Protein AF-A0A015KU41-F1 (afdb_monomer_lite)

Foldseek 3Di:
DDPVVVPDDDDDDDDPVVVVVVVVVVVVVVVVVVVVVVVVVVVCVVVVCVVVVVPVPDQFDDFWKKKKKWLFDKDKWKWWWFADPNDIDPIDTQCVQWDWDADPVVNIIMIIRHPDPPDGQGDRTTPDMDIDIDGPDDDDPVGDTDMDMDTGDPPDD

Secondary structure (DSSP, 8-state):
--GGGTS-SS-S---HHHHHHHHHHHHHHHHHHHHHHHHHHHHHHHHHHHHHHTTTT-SEEPPPEEEEEESS-EEEEEEEEEEETTEEPPPEE-GGGEEEEEETTTTEEEEEE---TT--EETTTEEEEEEEEEE-S---TTS---EEEEEE-----

Radius of gyration: 30.3 Å; chains: 1; bounding box: 48×33×86 Å

Sequence (157 aa):
MRLTNLLGGNRRSEPKYLLGLKIFTMIVLISGLTGYLAVLIVDVNQDAPIIITSYVNVDGVRAPNLHFGGVYNSSISCQEVHMVNDMLAPPVDCLEDTKLYYDEKINHYITSYQPIKNVFFSKKSLYYVTLKLVINEEFTLEKPWDMTLMAYDPGIL

pLDDT: mean 75.37, std 14.8, range [36.22, 95.31]

Organism: Rhizophagus irregularis (strain DAOM 197198w) (NCBI:txid1432141)

Structure (mmCIF, N/CA/C/O backbone):
data_AF-A0A015KU41-F1
#
_entry.id   AF-A0A015KU41-F1
#
loop_
_atom_site.group_PDB
_atom_site.id
_atom_site.type_symbol
_atom_site.label_atom_id
_atom_site.label_alt_id
_atom_site.label_comp_id
_atom_site.label_asym_id
_atom_site.label_entity_id
_atom_site.label_seq_id
_atom_site.pdbx_PDB_ins_code
_atom_site.Cartn_x
_atom_site.Cartn_y
_atom_site.Cartn_z
_atom_site.occupancy
_atom_site.B_iso_or_equiv
_atom_site.auth_seq_id
_atom_site.auth_comp_id
_atom_site.auth_asym_id
_atom_site.auth_atom_id
_atom_site.pdbx_PDB_model_num
ATOM 1 N N . MET A 1 1 ? 19.104 -10.302 40.599 1.00 41.56 1 MET A N 1
ATOM 2 C CA . MET A 1 1 ? 19.347 -9.672 41.920 1.00 41.56 1 MET A CA 1
ATOM 3 C C . MET A 1 1 ? 18.472 -10.394 42.945 1.00 41.56 1 MET A C 1
ATOM 5 O O . MET A 1 1 ? 17.280 -10.502 42.703 1.00 41.56 1 MET A O 1
ATOM 9 N N . ARG A 1 2 ? 19.033 -11.005 44.001 1.00 44.72 2 ARG A N 1
ATOM 10 C CA . ARG A 1 2 ? 18.268 -11.842 44.953 1.00 44.72 2 ARG A CA 1
ATOM 11 C C . ARG A 1 2 ? 17.524 -10.978 45.981 1.00 44.72 2 ARG A C 1
ATOM 13 O O . ARG A 1 2 ? 18.162 -10.161 46.640 1.00 44.72 2 ARG A O 1
ATOM 20 N N . LEU A 1 3 ? 16.217 -11.212 46.166 1.00 52.28 3 LEU A N 1
ATOM 21 C CA . LEU A 1 3 ? 15.370 -10.529 47.166 1.00 52.28 3 LEU A CA 1
ATOM 22 C C . LEU A 1 3 ? 15.932 -10.624 48.597 1.00 52.28 3 LEU A C 1
ATOM 24 O O . LEU A 1 3 ? 15.758 -9.717 49.405 1.00 52.28 3 LEU A O 1
ATOM 28 N N . THR A 1 4 ? 16.666 -11.697 48.893 1.00 54.16 4 THR A N 1
ATOM 29 C CA . THR A 1 4 ? 17.309 -11.940 50.192 1.00 54.16 4 THR A CA 1
ATOM 30 C C . THR A 1 4 ? 18.339 -10.872 50.566 1.00 54.16 4 THR A C 1
ATOM 32 O O . THR A 1 4 ? 18.574 -10.639 51.745 1.00 54.16 4 THR A O 1
ATOM 35 N N . ASN A 1 5 ? 18.923 -10.178 49.584 1.00 55.16 5 ASN A N 1
ATOM 36 C CA . ASN A 1 5 ? 19.916 -9.132 49.837 1.00 55.16 5 ASN A CA 1
ATOM 37 C C . ASN A 1 5 ? 19.284 -7.777 50.201 1.00 55.16 5 ASN A C 1
ATOM 39 O O . ASN A 1 5 ? 19.984 -6.919 50.730 1.00 55.16 5 ASN A O 1
ATOM 43 N N . LEU A 1 6 ? 17.980 -7.585 49.961 1.00 55.03 6 LEU A N 1
ATOM 44 C CA . LEU A 1 6 ? 17.241 -6.389 50.392 1.00 55.03 6 LEU A CA 1
ATOM 45 C C . LEU A 1 6 ? 16.804 -6.463 51.866 1.00 55.03 6 LEU A C 1
ATOM 47 O O . LEU A 1 6 ? 16.561 -5.427 52.477 1.00 55.03 6 LEU A O 1
ATOM 51 N N . LEU A 1 7 ? 16.732 -7.668 52.444 1.00 58.75 7 LEU A N 1
ATOM 52 C CA . LEU A 1 7 ? 16.138 -7.919 53.765 1.00 58.75 7 LEU A CA 1
ATOM 53 C C . LEU A 1 7 ? 17.128 -8.280 54.881 1.00 58.75 7 LEU A C 1
ATOM 55 O O . LEU A 1 7 ? 16.704 -8.471 56.016 1.00 58.75 7 LEU A O 1
ATOM 59 N N . GLY A 1 8 ? 18.435 -8.304 54.620 1.00 54.31 8 GLY A N 1
ATOM 60 C CA . GLY A 1 8 ? 19.408 -8.380 55.711 1.00 54.31 8 GLY A CA 1
ATOM 61 C C . GLY A 1 8 ? 20.677 -9.135 55.370 1.00 54.31 8 GLY A C 1
ATOM 62 O O . GLY A 1 8 ? 20.817 -10.312 55.682 1.00 54.31 8 GLY A O 1
ATOM 63 N N . GLY A 1 9 ? 21.651 -8.417 54.817 1.00 50.72 9 GLY A N 1
ATOM 64 C CA . GLY A 1 9 ? 23.056 -8.784 54.948 1.00 50.72 9 GLY A CA 1
ATOM 65 C C . GLY A 1 9 ? 23.647 -8.110 56.187 1.00 50.72 9 GLY A C 1
ATOM 66 O O . GLY A 1 9 ? 23.991 -6.934 56.135 1.00 50.72 9 GLY A O 1
ATOM 67 N N . ASN A 1 10 ? 23.738 -8.849 57.294 1.00 55.22 10 ASN A N 1
ATOM 68 C CA . ASN A 1 10 ? 24.676 -8.633 58.405 1.00 55.22 10 ASN A CA 1
ATOM 69 C C . ASN A 1 10 ? 24.880 -7.176 58.903 1.00 55.22 10 ASN A C 1
ATOM 71 O O . ASN A 1 10 ? 26.001 -6.666 58.931 1.00 55.22 10 ASN A O 1
ATOM 75 N N . ARG A 1 11 ? 23.820 -6.496 59.367 1.00 54.56 11 ARG A N 1
ATOM 76 C CA . ARG A 1 11 ? 23.957 -5.250 60.148 1.00 54.56 11 ARG A CA 1
ATOM 77 C C . ARG A 1 11 ? 23.317 -5.392 61.527 1.00 54.56 11 ARG A C 1
ATOM 79 O O . ARG A 1 11 ? 22.176 -5.826 61.642 1.00 54.56 11 ARG A O 1
ATOM 86 N N . ARG A 1 12 ? 24.099 -5.040 62.558 1.00 57.69 12 ARG A N 1
ATOM 87 C CA . ARG A 1 12 ? 23.713 -4.892 63.975 1.00 57.69 12 ARG A CA 1
ATOM 88 C C . ARG A 1 12 ? 22.269 -4.394 64.095 1.00 57.69 12 ARG A C 1
ATOM 90 O O . ARG A 1 12 ? 21.963 -3.352 63.528 1.00 57.69 12 ARG A O 1
ATOM 97 N N . SER A 1 13 ? 21.450 -5.160 64.822 1.00 60.97 13 SER A N 1
ATOM 98 C CA . SER A 1 13 ? 20.048 -4.913 65.199 1.00 60.97 13 SER A CA 1
ATOM 99 C C . SER A 1 13 ? 19.527 -3.518 64.831 1.00 60.97 13 SER A C 1
ATOM 101 O O . SER A 1 13 ? 19.621 -2.579 65.625 1.00 60.97 13 SER A O 1
ATOM 103 N N . GLU A 1 14 ? 18.984 -3.384 63.621 1.00 59.81 14 GLU A N 1
ATOM 104 C CA . GLU A 1 14 ? 18.250 -2.183 63.231 1.00 59.81 14 GLU A CA 1
ATOM 105 C C . GLU A 1 14 ? 17.038 -2.045 64.170 1.00 59.81 14 GLU A C 1
ATOM 107 O O . GLU A 1 14 ? 16.332 -3.032 64.415 1.00 59.81 14 GLU A O 1
ATOM 112 N N . PRO A 1 15 ? 16.793 -0.866 64.761 1.00 71.88 15 PRO A N 1
ATOM 113 C CA . PRO A 1 15 ? 15.699 -0.720 65.702 1.00 71.88 15 PRO A CA 1
ATOM 114 C C . PRO A 1 15 ? 14.353 -0.890 64.984 1.00 71.88 15 PRO A C 1
ATOM 116 O O . PRO A 1 15 ? 14.166 -0.435 63.856 1.00 71.88 15 PRO A O 1
ATOM 119 N N . LYS A 1 16 ? 13.400 -1.561 65.646 1.00 73.94 16 LYS A N 1
ATOM 120 C CA . LYS A 1 16 ? 12.133 -2.039 65.051 1.00 73.94 16 LYS A CA 1
ATOM 121 C C . LYS A 1 16 ? 11.330 -0.948 64.324 1.00 73.94 16 LYS A C 1
ATOM 123 O O . LYS A 1 16 ? 10.668 -1.241 63.333 1.00 73.94 16 LYS A O 1
ATOM 128 N N . TYR A 1 17 ? 11.422 0.305 64.778 1.00 76.88 17 TYR A N 1
ATOM 129 C CA . TYR A 1 17 ? 10.759 1.450 64.140 1.00 76.88 17 TYR A CA 1
ATOM 130 C C . TYR A 1 17 ? 11.301 1.749 62.731 1.00 76.88 17 TYR A C 1
ATOM 132 O O . TYR A 1 17 ? 10.554 2.158 61.847 1.00 76.88 17 TYR A O 1
ATOM 140 N N . LEU A 1 18 ? 12.593 1.508 62.501 1.00 78.44 18 LEU A N 1
ATOM 141 C CA . LEU A 1 18 ? 13.291 1.793 61.246 1.00 78.44 18 LEU A CA 1
ATOM 142 C C . LEU A 1 18 ? 12.935 0.751 60.177 1.00 78.44 18 LEU A C 1
ATOM 144 O O . LEU A 1 18 ? 12.747 1.087 59.009 1.00 78.44 18 LEU A O 1
ATOM 148 N N . LEU A 1 19 ? 12.748 -0.504 60.598 1.00 77.69 19 LEU A N 1
ATOM 149 C CA . LEU A 1 19 ? 12.215 -1.572 59.753 1.00 77.69 19 LEU A CA 1
ATOM 150 C C . LEU A 1 19 ? 10.753 -1.303 59.359 1.00 77.69 19 LEU A C 1
ATOM 152 O O . LEU A 1 19 ? 10.401 -1.449 58.190 1.00 77.69 19 LEU A O 1
ATOM 156 N N . GLY A 1 20 ? 9.926 -0.838 60.303 1.00 81.19 20 GLY A N 1
ATOM 157 C CA . GLY A 1 20 ? 8.549 -0.419 60.020 1.00 81.19 20 GLY A CA 1
ATOM 158 C C . GLY A 1 20 ? 8.473 0.715 58.993 1.00 81.19 20 GLY A C 1
ATOM 159 O O . GLY A 1 20 ? 7.690 0.633 58.048 1.00 81.19 20 GLY A O 1
ATOM 160 N N . LEU A 1 21 ? 9.343 1.724 59.117 1.00 86.12 21 LEU A N 1
ATOM 161 C CA . LEU A 1 21 ? 9.417 2.838 58.168 1.00 86.12 21 LEU A CA 1
ATOM 162 C C . LEU A 1 21 ? 9.793 2.372 56.752 1.00 86.12 21 LEU A C 1
ATOM 164 O O . LEU A 1 21 ? 9.168 2.811 55.793 1.00 86.12 21 LEU A O 1
ATOM 168 N N . LYS A 1 22 ? 10.758 1.452 56.609 1.00 84.88 22 LYS A N 1
ATOM 169 C CA . LYS A 1 22 ? 11.153 0.891 55.301 1.00 84.88 22 LYS A CA 1
ATOM 170 C C . LYS A 1 22 ? 10.023 0.129 54.614 1.00 84.88 22 LYS A C 1
ATOM 172 O O . LYS A 1 22 ? 9.868 0.222 53.400 1.00 84.88 22 LYS A O 1
ATOM 177 N N . ILE A 1 23 ? 9.248 -0.641 55.378 1.00 87.19 23 ILE A N 1
ATOM 178 C CA . ILE A 1 23 ? 8.102 -1.379 54.836 1.00 87.19 23 ILE A CA 1
ATOM 179 C C . ILE A 1 23 ? 7.019 -0.394 54.394 1.00 87.19 23 ILE A C 1
ATOM 181 O O . ILE A 1 23 ? 6.497 -0.516 53.289 1.00 87.19 23 ILE A O 1
ATOM 185 N N . PHE A 1 24 ? 6.732 0.619 55.214 1.00 90.50 24 PHE A N 1
ATOM 186 C CA . PHE A 1 24 ? 5.762 1.657 54.877 1.00 90.50 24 PHE A CA 1
ATOM 187 C C . PHE A 1 24 ? 6.146 2.408 53.595 1.00 90.50 24 PHE A C 1
ATOM 189 O O . PHE A 1 24 ? 5.322 2.542 52.693 1.00 90.50 24 PHE A O 1
ATOM 196 N N . THR A 1 25 ? 7.407 2.829 53.459 1.00 89.25 25 THR A N 1
ATOM 197 C CA . THR A 1 25 ? 7.871 3.509 52.242 1.00 89.25 25 THR A CA 1
ATOM 198 C C . THR A 1 25 ? 7.852 2.591 51.022 1.00 89.25 25 THR A C 1
ATOM 200 O O . THR A 1 25 ? 7.479 3.046 49.943 1.00 89.25 25 THR A O 1
ATOM 203 N N . MET A 1 26 ? 8.181 1.301 51.166 1.00 91.69 26 MET A N 1
ATOM 204 C CA . MET A 1 26 ? 8.043 0.332 50.072 1.00 91.69 26 MET A CA 1
ATOM 205 C C . MET A 1 26 ? 6.594 0.200 49.598 1.00 91.69 26 MET A C 1
ATOM 207 O O . MET A 1 26 ? 6.356 0.195 48.393 1.00 91.69 26 MET A O 1
ATOM 211 N N . ILE A 1 27 ? 5.630 0.128 50.519 1.00 93.25 27 ILE A N 1
ATOM 212 C CA . ILE A 1 27 ? 4.204 0.022 50.180 1.00 93.25 27 ILE A CA 1
ATOM 213 C C . ILE A 1 27 ? 3.741 1.263 49.412 1.00 93.25 27 ILE A C 1
ATOM 215 O O . ILE A 1 27 ? 3.091 1.121 48.380 1.00 93.25 27 ILE A O 1
ATOM 219 N N . VAL A 1 28 ? 4.116 2.462 49.872 1.00 94.88 28 VAL A N 1
ATOM 220 C CA . VAL A 1 28 ? 3.775 3.731 49.202 1.00 94.88 28 VAL A CA 1
ATOM 221 C C . VAL A 1 28 ? 4.385 3.812 47.799 1.00 94.88 28 VAL A C 1
ATOM 223 O O . VAL A 1 28 ? 3.728 4.257 46.861 1.00 94.88 28 VAL A O 1
ATOM 226 N N . LEU A 1 29 ? 5.628 3.357 47.621 1.00 93.81 29 LEU A N 1
ATOM 227 C CA . LEU A 1 29 ? 6.270 3.340 46.305 1.00 93.81 29 LEU A CA 1
ATOM 228 C C . LEU A 1 29 ? 5.603 2.342 45.352 1.00 93.81 29 LEU A C 1
ATOM 230 O O . LEU A 1 29 ? 5.366 2.673 44.193 1.00 93.81 29 LEU A O 1
ATOM 234 N N . ILE A 1 30 ? 5.276 1.138 45.830 1.00 94.75 30 ILE A N 1
ATOM 235 C CA . ILE A 1 30 ? 4.614 0.110 45.016 1.00 94.75 30 ILE A CA 1
ATOM 236 C C . ILE A 1 30 ? 3.200 0.554 44.634 1.00 94.75 30 ILE A C 1
ATOM 238 O O . ILE A 1 30 ? 2.806 0.384 43.479 1.00 94.75 30 ILE A O 1
ATOM 242 N N . SER A 1 31 ? 2.441 1.152 45.557 1.00 94.81 31 SER A N 1
ATOM 243 C CA . SER A 1 31 ? 1.103 1.665 45.249 1.00 94.81 31 SER A CA 1
ATOM 244 C C . SER A 1 31 ? 1.158 2.812 44.240 1.00 94.81 31 SER A C 1
ATOM 246 O O . SER A 1 31 ? 0.378 2.810 43.289 1.00 94.81 31 SER A O 1
ATOM 248 N N . GLY A 1 32 ? 2.126 3.725 44.373 1.00 95.31 32 GLY A N 1
ATOM 249 C CA . GLY A 1 32 ? 2.370 4.794 43.405 1.00 95.31 32 GLY A CA 1
ATOM 250 C C . GLY A 1 32 ? 2.711 4.262 42.011 1.00 95.31 32 GLY A C 1
ATOM 251 O O . GLY A 1 32 ? 2.102 4.685 41.029 1.00 95.31 32 GLY A O 1
ATOM 252 N N . LEU A 1 33 ? 3.621 3.286 41.914 1.00 94.38 33 LEU A N 1
ATOM 253 C CA . LEU A 1 33 ? 3.981 2.667 40.632 1.00 94.38 33 LEU A CA 1
ATOM 254 C C . LEU A 1 33 ? 2.796 1.938 39.989 1.00 94.38 33 LEU A C 1
ATOM 256 O O . LEU A 1 33 ? 2.590 2.036 38.783 1.00 94.38 33 LEU A O 1
ATOM 260 N N . THR A 1 34 ? 2.017 1.213 40.793 1.00 95.12 34 THR A N 1
ATOM 261 C CA . THR A 1 34 ? 0.855 0.457 40.306 1.00 95.12 34 THR A CA 1
ATOM 262 C C . THR A 1 34 ? -0.241 1.403 39.817 1.00 95.12 34 THR A C 1
ATOM 264 O O . THR A 1 34 ? -0.827 1.168 38.764 1.00 95.12 34 THR A O 1
ATOM 267 N N . GLY A 1 35 ? -0.478 2.505 40.537 1.00 95.25 35 GLY A N 1
ATOM 268 C CA . GLY A 1 35 ? -1.401 3.556 40.113 1.00 95.25 35 GLY A CA 1
ATOM 269 C C . GLY A 1 35 ? -0.960 4.229 38.814 1.00 95.25 35 GLY A C 1
ATOM 270 O O . GLY A 1 35 ? -1.771 4.392 37.908 1.00 95.25 35 GLY A O 1
ATOM 271 N N . TYR A 1 36 ? 0.331 4.546 38.679 1.00 93.25 36 TYR A N 1
ATOM 272 C CA . TYR A 1 36 ? 0.886 5.101 37.442 1.00 93.25 36 TYR A CA 1
ATOM 273 C C . TYR A 1 36 ? 0.732 4.141 36.253 1.00 93.25 36 TYR A C 1
ATOM 275 O O . TYR A 1 36 ? 0.290 4.548 35.181 1.00 93.25 36 TYR A O 1
ATOM 283 N N . LEU A 1 37 ? 1.021 2.850 36.453 1.00 93.75 37 LEU A N 1
ATOM 284 C CA . LEU A 1 37 ? 0.840 1.832 35.419 1.00 93.75 37 LEU A CA 1
ATOM 285 C C . LEU A 1 37 ? -0.631 1.698 34.999 1.00 93.75 37 LEU A C 1
ATOM 287 O O . LEU A 1 37 ? -0.910 1.559 33.813 1.00 93.75 37 LEU A O 1
ATOM 291 N N . ALA A 1 38 ? -1.574 1.772 35.943 1.00 93.06 38 ALA A N 1
ATOM 292 C CA . ALA A 1 38 ? -3.001 1.732 35.635 1.00 93.06 38 ALA A CA 1
ATOM 293 C C . ALA A 1 38 ? -3.436 2.920 34.762 1.00 93.06 38 ALA A C 1
ATOM 295 O O . ALA A 1 38 ? -4.180 2.721 33.806 1.00 93.06 38 ALA A O 1
ATOM 296 N N . VAL A 1 39 ? -2.934 4.128 35.047 1.00 90.56 39 VAL A N 1
ATOM 297 C CA . VAL A 1 39 ? -3.190 5.313 34.212 1.00 90.56 39 VAL A CA 1
ATOM 298 C C . VAL A 1 39 ? -2.638 5.113 32.803 1.00 90.56 39 VAL A C 1
ATOM 300 O O . VAL A 1 39 ? -3.379 5.315 31.850 1.00 90.56 39 VAL A O 1
ATOM 303 N N . LEU A 1 40 ? -1.398 4.633 32.655 1.00 87.31 40 LEU A N 1
ATOM 304 C CA . LEU A 1 40 ? -0.819 4.339 31.337 1.00 87.31 40 LEU A CA 1
ATOM 305 C C . LEU A 1 40 ? -1.614 3.286 30.555 1.00 87.31 40 LEU A C 1
ATOM 307 O O . LEU A 1 40 ? -1.778 3.413 29.348 1.00 87.31 40 LEU A O 1
ATOM 311 N N . ILE A 1 41 ? -2.110 2.241 31.223 1.00 85.75 41 ILE A N 1
ATOM 312 C CA . ILE A 1 41 ? -2.941 1.217 30.574 1.00 85.75 41 ILE A CA 1
ATOM 313 C C . ILE A 1 41 ? -4.253 1.828 30.073 1.00 85.75 41 ILE A C 1
ATOM 315 O O . ILE A 1 41 ? -4.691 1.496 28.975 1.00 85.75 41 ILE A O 1
ATOM 319 N N . VAL A 1 42 ? -4.888 2.698 30.863 1.00 86.31 42 VAL A N 1
ATOM 320 C CA . VAL A 1 42 ? -6.116 3.393 30.450 1.00 86.31 42 VAL A CA 1
ATOM 321 C C . VAL A 1 42 ? -5.836 4.321 29.276 1.00 86.31 42 VAL A C 1
ATOM 323 O O . VAL A 1 42 ? -6.586 4.274 28.311 1.00 86.31 42 VAL A O 1
ATOM 326 N N . ASP A 1 43 ? -4.748 5.085 29.329 1.00 81.88 43 ASP A N 1
ATOM 327 C CA . ASP A 1 43 ? -4.327 6.009 28.273 1.00 81.88 43 ASP A CA 1
ATOM 328 C C . ASP A 1 43 ? -4.082 5.262 26.956 1.00 81.88 43 ASP A C 1
ATOM 330 O O . ASP A 1 43 ? -4.735 5.532 25.958 1.00 81.88 43 ASP A O 1
ATOM 334 N N . VAL A 1 44 ? -3.281 4.189 26.971 1.00 79.12 44 VAL A N 1
ATOM 335 C CA . VAL A 1 44 ? -3.058 3.338 25.787 1.00 79.12 44 VAL A CA 1
ATOM 336 C C . VAL A 1 44 ? -4.358 2.709 25.285 1.00 79.12 44 VAL A C 1
ATOM 338 O O . VAL A 1 44 ? -4.587 2.659 24.080 1.00 79.12 44 VAL A O 1
ATOM 341 N N . ASN A 1 45 ? -5.230 2.234 26.177 1.00 75.12 45 ASN A N 1
ATOM 342 C CA . ASN A 1 45 ? -6.508 1.637 25.785 1.00 75.12 45 ASN A CA 1
ATOM 343 C C . ASN A 1 45 ? -7.552 2.662 25.325 1.00 75.12 45 ASN A C 1
ATOM 345 O O . ASN A 1 45 ? -8.540 2.245 24.727 1.00 75.12 45 ASN A O 1
ATOM 349 N N . GLN A 1 46 ? -7.381 3.954 25.613 1.00 67.25 46 GLN A N 1
ATOM 350 C CA . GLN A 1 46 ? -8.242 5.045 25.146 1.00 67.25 46 GLN A CA 1
ATOM 351 C C . GLN A 1 46 ? -7.673 5.741 23.903 1.00 67.25 46 GLN A C 1
ATOM 353 O O . GLN A 1 46 ? -8.447 6.117 23.029 1.00 67.25 46 GLN A O 1
ATOM 358 N N . ASP A 1 47 ? -6.355 5.796 23.738 1.00 58.53 47 ASP A N 1
ATOM 359 C CA . ASP A 1 47 ? -5.695 6.330 22.545 1.00 58.53 47 ASP A CA 1
ATOM 360 C C . ASP A 1 47 ? -5.610 5.310 21.400 1.00 58.53 47 ASP A C 1
ATOM 362 O O . ASP A 1 47 ? -5.773 5.670 20.231 1.00 58.53 47 ASP A O 1
ATOM 366 N N . ALA A 1 48 ? -5.443 4.015 21.694 1.00 55.03 48 ALA A N 1
ATOM 367 C CA . ALA A 1 48 ? -5.529 2.959 20.682 1.00 55.03 48 ALA A CA 1
ATOM 368 C C . ALA A 1 48 ? -6.866 2.977 19.912 1.00 55.03 48 ALA A C 1
ATOM 370 O O . ALA A 1 48 ? -6.840 2.885 18.680 1.00 55.03 48 ALA A O 1
ATOM 371 N N . PRO A 1 49 ? -8.041 3.145 20.556 1.00 49.53 49 PRO A N 1
ATOM 372 C CA . PRO A 1 49 ? -9.278 3.301 19.824 1.00 49.53 49 PRO A CA 1
ATOM 373 C C . PRO A 1 49 ? -9.385 4.656 19.135 1.00 49.53 49 PRO A C 1
ATOM 375 O O . PRO A 1 49 ? -10.116 4.703 18.166 1.00 49.53 49 PRO A O 1
ATOM 378 N N . ILE A 1 50 ? -8.674 5.731 19.488 1.00 46.69 50 ILE A N 1
ATOM 379 C CA . ILE A 1 50 ? -8.760 6.984 18.704 1.00 46.69 50 ILE A CA 1
ATOM 380 C C . ILE A 1 50 ? -8.163 6.794 17.300 1.00 46.69 50 ILE A C 1
ATOM 382 O O . ILE A 1 50 ? -8.747 7.246 16.315 1.00 46.69 50 ILE A O 1
ATOM 386 N N . ILE A 1 51 ? -7.066 6.041 17.176 1.00 43.78 51 ILE A N 1
ATOM 387 C CA . ILE A 1 51 ? -6.455 5.740 15.868 1.00 43.78 51 ILE A CA 1
ATOM 388 C C . ILE A 1 51 ? -7.279 4.699 15.094 1.00 43.78 51 ILE A C 1
ATOM 390 O O . ILE A 1 51 ? -7.403 4.792 13.875 1.00 43.78 51 ILE A O 1
ATOM 394 N N . ILE A 1 52 ? -7.872 3.721 15.785 1.00 42.47 52 ILE A N 1
ATOM 395 C CA . ILE A 1 52 ? -8.680 2.675 15.142 1.00 42.47 52 ILE A CA 1
ATOM 396 C C . ILE A 1 52 ? -10.088 3.196 14.787 1.00 42.47 52 ILE A C 1
ATOM 398 O O . ILE A 1 52 ? -10.623 2.837 13.743 1.00 42.47 52 ILE A O 1
ATOM 402 N N . THR A 1 53 ? -10.694 4.074 15.595 1.00 39.62 53 THR A N 1
ATOM 403 C CA . THR A 1 53 ? -12.090 4.533 15.421 1.00 39.62 53 THR A CA 1
ATOM 404 C C . THR A 1 53 ? -12.298 5.518 14.282 1.00 39.62 53 THR A C 1
ATOM 406 O O . THR A 1 53 ? -13.419 5.580 13.778 1.00 39.62 53 THR A O 1
ATOM 409 N N . SER A 1 54 ? -11.261 6.212 13.804 1.00 48.97 54 SER A N 1
ATOM 410 C CA . SER A 1 54 ? -11.381 7.066 12.611 1.00 48.97 54 SER A CA 1
ATOM 411 C C . SER A 1 54 ? -11.794 6.281 11.357 1.00 48.97 54 SER A C 1
ATOM 413 O O . SER A 1 54 ? -12.393 6.855 10.453 1.00 48.97 54 SER A O 1
ATOM 415 N N . TYR A 1 55 ? -11.579 4.960 11.338 1.00 47.91 55 TYR A N 1
ATOM 416 C CA . TYR A 1 55 ? -11.999 4.071 10.248 1.00 47.91 55 TYR A CA 1
ATOM 417 C C . TYR A 1 55 ? -13.165 3.136 10.608 1.00 47.91 55 TYR A C 1
ATOM 419 O O . TYR A 1 55 ? -13.681 2.439 9.737 1.00 47.91 55 TYR A O 1
ATOM 427 N N . VAL A 1 56 ? -13.601 3.082 11.873 1.00 50.41 56 VAL A N 1
ATOM 428 C CA . VAL A 1 56 ? -14.624 2.108 12.316 1.00 50.41 56 VAL A CA 1
ATOM 429 C C . VAL A 1 56 ? -16.033 2.490 11.855 1.00 50.41 56 VAL A C 1
ATOM 431 O O . VAL A 1 56 ? -16.884 1.607 11.752 1.00 50.41 56 VAL A O 1
ATOM 434 N N . ASN A 1 57 ? -16.280 3.765 11.540 1.00 48.56 57 ASN A N 1
ATOM 435 C CA . ASN A 1 57 ? -17.618 4.265 11.216 1.00 48.56 57 ASN A CA 1
ATOM 436 C C . ASN A 1 57 ? -17.693 5.000 9.869 1.00 48.56 57 ASN A C 1
ATOM 438 O O . ASN A 1 57 ? -18.365 6.022 9.753 1.00 48.56 57 ASN A O 1
ATOM 442 N N . VAL A 1 58 ? -16.981 4.499 8.860 1.00 52.81 58 VAL A N 1
ATOM 443 C CA . VAL A 1 58 ? -17.211 4.905 7.471 1.00 52.81 58 VAL A CA 1
ATOM 444 C C . VAL A 1 58 ? -17.941 3.783 6.748 1.00 52.81 58 VAL A C 1
ATOM 446 O O . VAL A 1 58 ? -17.504 2.631 6.763 1.00 52.81 58 VAL A O 1
ATOM 449 N N . ASP A 1 59 ? -19.066 4.125 6.116 1.00 50.31 59 ASP A N 1
ATOM 450 C CA . ASP A 1 59 ? -19.875 3.182 5.336 1.00 50.31 59 ASP A CA 1
ATOM 451 C C . ASP A 1 59 ? -19.084 2.557 4.186 1.00 50.31 59 ASP A C 1
ATOM 453 O O . ASP A 1 59 ? -19.488 1.507 3.698 1.00 50.31 59 ASP A O 1
ATOM 457 N N . GLY A 1 60 ? -17.944 3.156 3.809 1.00 56.41 60 GLY A N 1
ATOM 458 C CA . GLY A 1 60 ? -16.900 2.557 2.992 1.00 56.41 60 GLY A CA 1
ATOM 459 C C . GLY A 1 60 ? -15.603 3.373 2.954 1.00 56.41 60 GLY A C 1
ATOM 460 O O . GLY A 1 60 ? -15.609 4.576 3.205 1.00 56.41 60 GLY A O 1
ATOM 461 N N . VAL A 1 61 ? -14.485 2.717 2.634 1.00 58.69 61 VAL A N 1
ATOM 462 C CA . VAL A 1 61 ? -13.157 3.345 2.462 1.00 58.69 61 VAL A CA 1
ATOM 463 C C . VAL A 1 61 ? -12.857 3.435 0.966 1.00 58.69 61 VAL A C 1
ATOM 465 O O . VAL A 1 61 ? -13.280 2.5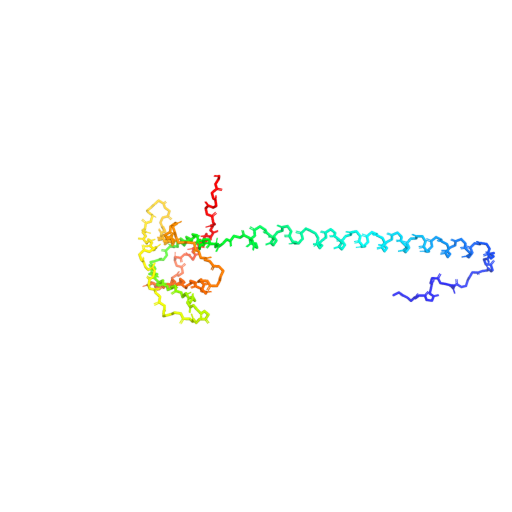66 0.208 1.00 58.69 61 VAL A O 1
ATOM 468 N N . ARG A 1 62 ? -12.166 4.481 0.502 1.00 62.94 62 ARG A N 1
ATOM 469 C CA . ARG A 1 62 ? -11.690 4.548 -0.892 1.00 62.94 62 ARG A CA 1
ATOM 470 C C . ARG A 1 62 ? -10.424 3.708 -1.042 1.00 62.94 62 ARG A C 1
ATOM 472 O O . ARG A 1 62 ? -9.587 3.701 -0.144 1.00 62.94 62 ARG A O 1
ATOM 479 N N . ALA A 1 63 ? -10.257 3.017 -2.168 1.00 68.94 63 ALA A N 1
ATOM 480 C CA . ALA A 1 63 ? -8.967 2.390 -2.447 1.00 68.94 63 ALA A CA 1
ATOM 481 C C . ALA A 1 63 ? -7.905 3.496 -2.581 1.00 68.94 63 ALA A C 1
ATOM 483 O O . ALA A 1 63 ? -8.198 4.552 -3.155 1.00 68.94 63 ALA A O 1
ATOM 484 N N . PRO A 1 64 ? -6.700 3.292 -2.024 1.00 72.75 64 PRO A N 1
ATOM 485 C CA . PRO A 1 64 ? -5.652 4.296 -2.078 1.00 72.75 64 PRO A CA 1
ATOM 486 C C . PRO A 1 64 ? -5.241 4.540 -3.528 1.00 72.75 64 PRO A C 1
ATOM 488 O O . PRO A 1 64 ? -5.182 3.610 -4.337 1.00 72.75 64 PRO A O 1
ATOM 491 N N . ASN A 1 65 ? -4.893 5.786 -3.837 1.00 81.50 65 ASN A N 1
ATOM 492 C CA . ASN A 1 65 ? -4.189 6.065 -5.078 1.00 81.50 65 ASN A CA 1
ATOM 493 C C . ASN A 1 65 ? -2.777 5.505 -4.951 1.00 81.50 65 ASN A C 1
ATOM 495 O O . ASN A 1 65 ? -2.103 5.726 -3.939 1.00 81.50 65 ASN A O 1
ATOM 499 N N . LEU A 1 66 ? -2.326 4.810 -5.988 1.00 84.38 66 LEU A N 1
ATOM 500 C CA . LEU A 1 66 ? -1.002 4.206 -6.025 1.00 84.38 66 LEU A CA 1
ATOM 501 C C . LEU A 1 66 ? -0.237 4.766 -7.214 1.00 84.38 66 LEU A C 1
ATOM 503 O O . LEU A 1 66 ? -0.736 4.769 -8.334 1.00 84.38 66 LEU A O 1
ATOM 507 N N . HIS A 1 67 ? 0.978 5.238 -6.975 1.00 86.69 67 HIS A N 1
ATOM 508 C CA . HIS A 1 67 ? 1.885 5.705 -8.016 1.00 86.69 67 HIS A CA 1
ATOM 509 C C . HIS A 1 67 ? 3.193 4.939 -7.928 1.00 86.69 67 HIS A C 1
ATOM 511 O O . HIS A 1 67 ? 3.783 4.812 -6.856 1.00 86.69 67 HIS A O 1
ATOM 517 N N . PHE A 1 68 ? 3.637 4.446 -9.073 1.00 86.50 68 PHE A N 1
ATOM 518 C CA . PHE A 1 68 ? 4.888 3.740 -9.269 1.00 86.50 68 PHE A CA 1
ATOM 519 C C . PHE A 1 68 ? 5.710 4.538 -10.274 1.00 86.50 68 PHE A C 1
ATOM 521 O O . PHE A 1 68 ? 5.254 4.769 -11.388 1.00 86.50 68 PHE A O 1
ATOM 528 N N . GLY A 1 69 ? 6.906 4.966 -9.895 1.00 86.12 69 GLY A N 1
ATOM 529 C CA . GLY A 1 69 ? 7.887 5.553 -10.802 1.00 86.12 69 GLY A CA 1
ATOM 530 C C . GLY A 1 69 ? 9.084 4.624 -10.918 1.00 86.12 69 GLY A C 1
ATOM 531 O O . GLY A 1 69 ? 9.551 4.126 -9.899 1.00 86.12 69 GLY A O 1
ATOM 532 N N . GLY A 1 70 ? 9.593 4.388 -12.123 1.00 87.12 70 GLY A N 1
ATOM 533 C CA . GLY A 1 70 ? 10.816 3.610 -12.311 1.00 87.12 70 GLY A CA 1
ATOM 534 C C . GLY A 1 70 ? 11.506 3.894 -13.637 1.00 87.12 70 GLY A C 1
ATOM 535 O O . GLY A 1 70 ? 10.881 4.314 -14.602 1.00 87.12 70 GLY A O 1
ATOM 536 N N . VAL A 1 71 ? 12.809 3.645 -13.707 1.00 87.56 71 VAL A N 1
ATOM 537 C CA . VAL A 1 71 ? 13.602 3.837 -14.938 1.00 87.56 71 VAL A CA 1
ATOM 538 C C . VAL A 1 71 ? 13.325 2.781 -16.015 1.00 87.56 71 VAL A C 1
ATOM 540 O O . VAL A 1 71 ? 13.644 2.986 -17.187 1.00 87.56 71 VAL A O 1
ATOM 543 N N . TYR A 1 72 ? 12.746 1.641 -15.643 1.00 84.44 72 TYR A N 1
ATOM 544 C CA . TYR A 1 72 ? 12.497 0.512 -16.540 1.00 84.44 72 TYR A CA 1
ATOM 545 C C . TYR A 1 72 ? 11.127 0.584 -17.208 1.00 84.44 72 TYR A C 1
ATOM 547 O O . TYR A 1 72 ? 10.132 0.914 -16.558 1.00 84.44 72 TYR A O 1
ATOM 555 N N . ASN A 1 73 ? 11.067 0.203 -18.487 1.00 83.75 73 ASN A N 1
ATOM 556 C CA . ASN A 1 73 ? 9.790 0.027 -19.168 1.00 83.75 73 ASN A CA 1
ATOM 557 C C . ASN A 1 73 ? 9.029 -1.131 -18.518 1.00 83.75 73 ASN A C 1
ATOM 559 O O . ASN A 1 73 ? 9.510 -2.267 -18.433 1.00 83.75 73 ASN A O 1
ATOM 563 N N . SER A 1 74 ? 7.836 -0.818 -18.032 1.00 82.88 74 SER A N 1
ATOM 564 C CA . SER A 1 74 ? 6.983 -1.753 -17.326 1.00 82.88 74 SER A CA 1
ATOM 565 C C . SER A 1 74 ? 5.571 -1.712 -17.883 1.00 82.88 74 SER A C 1
ATOM 567 O O . SER A 1 74 ? 5.096 -0.703 -18.395 1.00 82.88 74 SER A O 1
ATOM 569 N N . SER A 1 75 ? 4.906 -2.851 -17.785 1.00 84.19 75 SER A N 1
ATOM 570 C CA . SER A 1 75 ? 3.475 -2.990 -17.994 1.00 84.19 75 SER A CA 1
ATOM 571 C C . SER A 1 75 ? 2.804 -3.266 -16.657 1.00 84.19 75 SER A C 1
ATOM 573 O O . SER A 1 75 ? 3.421 -3.821 -15.743 1.00 84.19 75 SER A O 1
ATOM 575 N N . ILE A 1 76 ? 1.543 -2.868 -16.535 1.00 85.81 76 ILE A N 1
ATOM 576 C CA . ILE A 1 76 ? 0.741 -3.133 -15.347 1.00 85.81 76 ILE A CA 1
ATOM 577 C C . ILE A 1 76 ? -0.404 -4.069 -15.705 1.00 85.81 76 ILE A C 1
ATOM 579 O O . ILE A 1 76 ? -0.985 -3.966 -16.780 1.00 85.81 76 ILE A O 1
ATOM 583 N N . SER A 1 77 ? -0.713 -4.996 -14.805 1.00 87.12 77 SER A N 1
ATOM 584 C CA . SER A 1 77 ? -1.962 -5.753 -14.814 1.00 87.12 77 SER A CA 1
ATOM 585 C C . SER A 1 77 ? -2.726 -5.413 -13.544 1.00 87.12 77 SER A C 1
ATOM 587 O O . SER A 1 77 ? -2.135 -5.450 -12.460 1.00 87.12 77 SER A O 1
ATOM 589 N N . CYS A 1 78 ? -4.016 -5.130 -13.667 1.00 86.31 78 CYS A N 1
ATOM 590 C CA . CYS A 1 78 ? -4.860 -4.699 -12.564 1.00 86.31 78 CYS A CA 1
ATOM 591 C C . CYS A 1 78 ? -6.027 -5.678 -12.401 1.00 86.31 78 CYS A C 1
ATOM 593 O O . CYS A 1 78 ? -6.707 -5.990 -13.375 1.00 86.31 78 CYS A O 1
ATOM 595 N N . GLN A 1 79 ? -6.247 -6.182 -11.185 1.00 87.38 79 GLN A N 1
ATOM 596 C CA . GLN A 1 79 ? -7.423 -6.990 -10.861 1.00 87.38 79 GLN A CA 1
ATOM 597 C C . GLN A 1 79 ? -8.043 -6.562 -9.536 1.00 87.38 79 GLN A C 1
ATOM 599 O O . GLN A 1 79 ? -7.364 -6.524 -8.508 1.00 87.38 79 GLN A O 1
ATOM 604 N N . GLU A 1 80 ? -9.349 -6.333 -9.549 1.00 82.12 80 GLU A N 1
ATOM 605 C CA . GLU A 1 80 ? -10.156 -6.090 -8.358 1.00 82.12 80 GLU A CA 1
ATOM 606 C C . GLU A 1 80 ? -11.005 -7.310 -8.040 1.00 82.12 80 GLU A C 1
ATOM 608 O O . GLU A 1 80 ? -11.637 -7.898 -8.918 1.00 82.12 80 GLU A O 1
ATOM 613 N N . VAL A 1 81 ? -11.028 -7.700 -6.768 1.00 82.25 81 VAL A N 1
ATOM 614 C CA . VAL A 1 81 ? -11.902 -8.768 -6.289 1.00 82.25 81 VAL A CA 1
ATOM 615 C C . VAL A 1 81 ? -12.836 -8.217 -5.236 1.00 82.25 81 VAL A C 1
ATOM 617 O O . VAL A 1 81 ? -12.415 -7.743 -4.177 1.00 82.25 81 VAL A O 1
ATOM 620 N N . HIS A 1 82 ? -14.124 -8.326 -5.534 1.00 78.31 82 HIS A N 1
ATOM 621 C CA . HIS A 1 82 ? -15.197 -7.882 -4.664 1.00 78.31 82 HIS A CA 1
ATOM 622 C C . HIS A 1 82 ? -15.832 -9.052 -3.921 1.00 78.31 82 HIS A C 1
ATOM 624 O O . HIS A 1 82 ? -15.763 -10.210 -4.337 1.00 78.31 82 HIS A O 1
ATOM 630 N N . MET A 1 83 ? -16.498 -8.730 -2.823 1.00 77.00 83 MET A N 1
ATOM 631 C CA . MET A 1 83 ? -17.406 -9.632 -2.136 1.00 77.00 83 MET A CA 1
ATOM 632 C C . MET A 1 83 ? -18.847 -9.183 -2.390 1.00 77.00 83 MET A C 1
ATOM 634 O O . MET A 1 83 ? -19.207 -8.029 -2.164 1.00 77.00 83 MET A O 1
ATOM 638 N N . VAL A 1 84 ? -19.680 -10.113 -2.851 1.00 74.19 84 VAL A N 1
ATOM 639 C CA . VAL A 1 84 ? -21.116 -9.922 -3.077 1.00 74.19 84 VAL A CA 1
ATOM 640 C C . VAL A 1 84 ? -21.844 -10.998 -2.278 1.00 74.19 84 VAL A C 1
ATOM 642 O O . VAL A 1 84 ? -21.621 -12.185 -2.499 1.00 74.19 84 VAL A O 1
ATOM 645 N N . ASN A 1 85 ? -22.696 -10.598 -1.329 1.00 77.81 85 ASN A N 1
ATOM 646 C CA . ASN A 1 85 ? -23.415 -11.514 -0.427 1.00 77.81 85 ASN A CA 1
ATOM 647 C C . ASN A 1 85 ? -22.492 -12.515 0.311 1.00 77.81 85 ASN A C 1
ATOM 649 O O . ASN A 1 85 ? -22.764 -13.713 0.323 1.00 77.81 85 ASN A O 1
ATOM 653 N N . ASP A 1 86 ? -21.385 -12.028 0.889 1.00 77.25 86 ASP A N 1
ATOM 654 C CA . ASP A 1 86 ? -20.348 -12.834 1.570 1.00 77.25 86 ASP A CA 1
ATOM 655 C C . ASP A 1 86 ? -19.664 -13.906 0.677 1.00 77.25 86 ASP A C 1
ATOM 657 O O . ASP A 1 86 ? -18.943 -14.770 1.179 1.00 77.25 86 ASP A O 1
ATOM 661 N N . MET A 1 87 ? -19.831 -13.843 -0.651 1.00 79.50 87 MET A N 1
ATOM 662 C CA . MET A 1 87 ? -19.120 -14.682 -1.623 1.00 79.50 87 MET A CA 1
ATOM 663 C C . MET A 1 87 ? -18.162 -13.850 -2.478 1.00 79.50 87 MET A C 1
ATOM 665 O O . MET A 1 87 ? -18.440 -12.694 -2.794 1.00 79.50 87 MET A O 1
ATOM 669 N N . LEU A 1 88 ? -17.037 -14.448 -2.877 1.00 82.31 88 LEU A N 1
ATOM 670 C CA . LEU A 1 88 ? -16.081 -13.819 -3.790 1.00 82.31 88 LEU A CA 1
ATOM 671 C C . LEU A 1 88 ? -16.690 -13.724 -5.192 1.00 82.31 88 LEU A C 1
ATOM 673 O O . LEU A 1 88 ? -17.022 -14.739 -5.806 1.00 82.31 88 LEU A O 1
ATOM 677 N N . ALA A 1 89 ? -16.828 -12.498 -5.688 1.00 81.38 89 ALA A N 1
ATOM 678 C CA . ALA A 1 89 ? -17.172 -12.235 -7.074 1.00 81.38 89 ALA A CA 1
ATOM 679 C C . ALA A 1 89 ? -15.974 -12.564 -7.986 1.00 81.38 89 ALA A C 1
ATOM 681 O O . ALA A 1 89 ? -14.824 -12.533 -7.532 1.00 81.38 89 ALA A O 1
ATOM 682 N N . PRO A 1 90 ? -16.214 -12.877 -9.272 1.00 82.81 90 PRO A N 1
ATOM 683 C CA . PRO A 1 90 ? -15.131 -13.017 -10.233 1.00 82.81 90 PRO A CA 1
ATOM 684 C C . PRO A 1 90 ? -14.292 -11.728 -10.303 1.00 82.81 90 PRO A C 1
ATOM 686 O O . PRO A 1 90 ? -14.848 -10.636 -10.160 1.00 82.81 90 PRO A O 1
ATOM 689 N N . PRO A 1 91 ? -12.969 -11.848 -10.517 1.00 83.94 91 PRO A N 1
ATOM 690 C CA . PRO A 1 91 ? -12.088 -10.696 -10.625 1.00 83.94 91 PRO A CA 1
ATOM 691 C C . PRO A 1 91 ? -12.498 -9.810 -11.801 1.00 83.94 91 PRO A C 1
ATOM 693 O O . PRO A 1 91 ? -12.773 -10.306 -12.896 1.00 83.94 91 PRO A O 1
ATOM 696 N N . VAL A 1 92 ? -12.514 -8.504 -11.561 1.00 83.56 92 VAL A N 1
ATOM 697 C CA . VAL A 1 92 ? -12.797 -7.469 -12.555 1.00 83.56 92 VAL A CA 1
ATOM 698 C C . VAL A 1 92 ? -11.481 -6.827 -12.977 1.00 83.56 92 VAL A C 1
ATOM 700 O O . VAL A 1 92 ? -10.584 -6.627 -12.157 1.00 83.56 92 VAL A O 1
ATOM 703 N N . ASP A 1 93 ? -11.354 -6.543 -14.269 1.00 85.56 93 ASP A N 1
ATOM 704 C CA . ASP A 1 93 ? -10.211 -5.817 -14.809 1.00 85.56 93 ASP A CA 1
ATOM 705 C C . ASP A 1 93 ? -10.341 -4.322 -14.484 1.00 85.56 93 ASP A C 1
ATOM 707 O O . ASP A 1 93 ? -11.363 -3.707 -14.783 1.00 85.56 93 ASP A O 1
ATOM 711 N N . CYS A 1 94 ? -9.306 -3.757 -13.866 1.00 83.94 94 CYS A N 1
ATOM 712 C CA . CYS A 1 94 ? -9.228 -2.349 -13.469 1.00 83.94 94 CYS A CA 1
ATOM 713 C C . CYS A 1 94 ? -8.148 -1.580 -14.243 1.00 83.94 94 CYS A C 1
ATOM 715 O O . CYS A 1 94 ? -7.666 -0.539 -13.798 1.00 83.94 94 CYS A O 1
ATOM 717 N N . LEU A 1 95 ? -7.737 -2.075 -15.416 1.00 86.12 95 LEU A N 1
ATOM 718 C CA . LEU A 1 95 ? -6.771 -1.385 -16.274 1.00 86.12 95 LEU A CA 1
ATOM 719 C C . LEU A 1 95 ? -7.224 0.025 -16.677 1.00 86.12 95 LEU A C 1
ATOM 721 O O . LEU A 1 95 ? -6.371 0.896 -16.837 1.00 86.12 95 LEU A O 1
ATOM 725 N N . GLU A 1 96 ? -8.530 0.279 -16.790 1.00 85.12 96 GLU A N 1
ATOM 726 C CA . GLU A 1 96 ? -9.068 1.618 -17.088 1.00 85.12 96 GLU A CA 1
ATOM 727 C C . GLU A 1 96 ? -8.733 2.654 -16.003 1.00 85.12 96 GLU A C 1
ATOM 729 O O . GLU A 1 96 ? -8.544 3.835 -16.305 1.00 85.12 96 GLU A O 1
ATOM 734 N N . ASP A 1 97 ? -8.568 2.200 -14.759 1.00 84.38 97 ASP A N 1
ATOM 735 C CA . ASP A 1 97 ? -8.187 3.034 -13.617 1.00 84.38 97 ASP A CA 1
ATOM 736 C C . ASP A 1 97 ? -6.667 3.231 -13.523 1.00 84.38 97 ASP A C 1
ATOM 738 O O . ASP A 1 97 ? -6.168 3.937 -12.640 1.00 84.38 97 ASP A O 1
ATOM 742 N N . THR A 1 98 ? -5.908 2.638 -14.449 1.00 86.94 98 THR A N 1
ATOM 743 C CA . THR A 1 98 ? -4.458 2.788 -14.537 1.00 86.94 98 THR A CA 1
ATOM 744 C C . THR A 1 98 ? -4.044 3.698 -15.690 1.00 86.94 98 THR A C 1
ATOM 746 O O . THR A 1 98 ? -4.601 3.671 -16.785 1.00 86.94 98 THR A O 1
ATOM 749 N N . LYS A 1 99 ? -3.012 4.512 -15.464 1.00 88.69 99 LYS A N 1
ATOM 750 C CA . LYS A 1 99 ? -2.351 5.313 -16.499 1.00 88.69 99 LYS A CA 1
ATOM 751 C C . LYS A 1 99 ? -0.858 5.074 -16.445 1.00 88.69 99 LYS A C 1
ATOM 753 O O . LYS A 1 99 ? -0.241 5.323 -15.411 1.00 88.69 99 LYS A O 1
ATOM 758 N N . LEU A 1 100 ? -0.300 4.644 -17.570 1.00 87.81 100 LEU A N 1
ATOM 759 C CA . LEU A 1 100 ? 1.132 4.501 -17.796 1.00 87.81 100 LEU A CA 1
ATOM 760 C C . LEU A 1 100 ? 1.591 5.606 -18.750 1.00 87.81 100 LEU A C 1
ATOM 762 O O . LEU A 1 100 ? 1.021 5.768 -19.829 1.00 87.81 100 LEU A O 1
ATOM 766 N N . TYR A 1 101 ? 2.623 6.350 -18.376 1.00 88.50 101 TYR A N 1
ATOM 767 C CA . TYR A 1 101 ? 3.278 7.306 -19.263 1.00 88.50 101 TYR A CA 1
ATOM 768 C C . TYR A 1 101 ? 4.762 7.439 -18.920 1.00 88.50 101 TYR A C 1
ATOM 770 O O . TYR A 1 101 ? 5.191 7.107 -17.818 1.00 88.50 101 TYR A O 1
ATOM 778 N N . TYR A 1 102 ? 5.554 7.918 -19.876 1.00 88.44 102 TYR A N 1
ATOM 779 C CA . TYR A 1 102 ? 6.962 8.234 -19.656 1.00 88.44 102 TYR A CA 1
ATOM 780 C C . TYR A 1 102 ? 7.117 9.729 -19.372 1.00 88.44 102 TYR A C 1
ATOM 782 O O . TYR A 1 102 ? 6.610 10.556 -20.130 1.00 88.44 102 TYR A O 1
ATOM 790 N N . ASP A 1 103 ? 7.790 10.076 -18.278 1.00 88.62 103 ASP A N 1
ATOM 791 C CA . ASP A 1 103 ? 8.118 11.455 -17.928 1.00 88.62 103 ASP A CA 1
ATOM 792 C C . ASP A 1 103 ? 9.562 11.768 -18.335 1.00 88.62 103 ASP A C 1
ATOM 794 O O . ASP A 1 103 ? 10.521 11.318 -17.703 1.00 88.62 103 ASP A O 1
ATOM 798 N N . GLU A 1 104 ? 9.709 12.572 -19.389 1.00 89.75 104 GLU A N 1
ATOM 799 C CA . GLU A 1 104 ? 11.003 12.995 -19.940 1.00 89.75 104 GLU A CA 1
ATOM 800 C C . GLU A 1 104 ? 11.808 13.899 -18.992 1.00 89.75 104 GLU A C 1
ATOM 802 O O . GLU A 1 104 ? 13.023 14.008 -19.130 1.00 89.75 104 GLU A O 1
ATOM 807 N N . LYS A 1 105 ? 11.174 14.567 -18.017 1.00 88.81 105 LYS A N 1
ATOM 808 C CA . LYS A 1 105 ? 11.890 15.476 -17.104 1.00 88.81 105 LYS A CA 1
ATOM 809 C C . LYS A 1 105 ? 12.698 14.716 -16.070 1.00 88.81 105 LYS A C 1
ATOM 811 O O . LYS A 1 105 ? 13.779 15.156 -15.690 1.00 88.81 105 LYS A O 1
ATOM 816 N N . ILE A 1 106 ? 12.142 13.608 -15.594 1.00 86.94 106 ILE A N 1
ATOM 817 C CA . ILE A 1 106 ? 12.779 12.748 -14.598 1.00 86.94 106 ILE A CA 1
ATOM 818 C C . ILE A 1 106 ? 13.352 11.471 -15.221 1.00 86.94 106 ILE A C 1
ATOM 820 O O . ILE A 1 106 ? 14.054 10.745 -14.530 1.00 86.94 106 ILE A O 1
ATOM 824 N N . ASN A 1 107 ? 13.107 11.199 -16.507 1.00 85.81 107 ASN A N 1
ATOM 825 C CA . ASN A 1 107 ? 13.483 9.970 -17.217 1.00 85.81 107 ASN A CA 1
ATOM 826 C C . ASN A 1 107 ? 12.918 8.684 -16.585 1.00 85.81 107 ASN A C 1
ATOM 828 O O . ASN A 1 107 ? 13.600 7.659 -16.538 1.00 85.81 107 ASN A O 1
ATOM 832 N N . HIS A 1 108 ? 11.676 8.726 -16.096 1.00 88.44 108 HIS A N 1
ATOM 833 C CA . HIS A 1 108 ? 11.011 7.584 -15.459 1.00 88.44 108 HIS A CA 1
ATOM 834 C C . HIS A 1 108 ? 9.694 7.237 -16.154 1.00 88.44 108 HIS A C 1
ATOM 836 O O . HIS A 1 108 ? 8.925 8.110 -16.553 1.00 88.44 108 HIS A O 1
ATOM 842 N N . TYR A 1 109 ? 9.398 5.944 -16.229 1.00 87.81 109 TYR A N 1
ATOM 843 C CA . TYR A 1 109 ? 8.058 5.433 -16.465 1.00 87.81 109 TYR A CA 1
ATOM 844 C C . TYR A 1 109 ? 7.240 5.594 -15.190 1.00 87.81 109 TYR A C 1
ATOM 846 O O . TYR A 1 109 ? 7.614 5.089 -14.130 1.00 87.81 109 TYR A O 1
ATOM 854 N N . ILE A 1 110 ? 6.125 6.304 -15.303 1.00 87.94 110 ILE A N 1
ATOM 855 C CA . ILE A 1 110 ? 5.177 6.526 -14.223 1.00 87.94 110 ILE A CA 1
ATOM 856 C C . ILE A 1 110 ? 3.926 5.710 -14.519 1.00 87.94 110 ILE A C 1
ATOM 858 O O . ILE A 1 110 ? 3.286 5.868 -15.559 1.00 87.94 110 ILE A O 1
ATOM 862 N N . THR A 1 111 ? 3.565 4.853 -13.574 1.00 87.81 111 THR A N 1
ATOM 863 C CA . THR A 1 111 ? 2.273 4.181 -13.527 1.00 87.81 111 THR A CA 1
ATOM 864 C C . THR A 1 111 ? 1.471 4.742 -12.372 1.00 87.81 111 THR A C 1
ATOM 866 O O . THR A 1 111 ? 1.931 4.742 -11.235 1.00 87.81 111 THR A O 1
ATOM 869 N N . SER A 1 112 ? 0.255 5.187 -12.642 1.00 88.19 112 SER A N 1
ATOM 870 C CA . SER A 1 112 ? -0.674 5.662 -11.621 1.00 88.19 112 SER A CA 1
ATOM 871 C C . SER A 1 112 ? -1.940 4.824 -11.660 1.00 88.19 112 SER A C 1
ATOM 873 O O . SER A 1 112 ? -2.514 4.637 -12.725 1.00 88.19 112 SER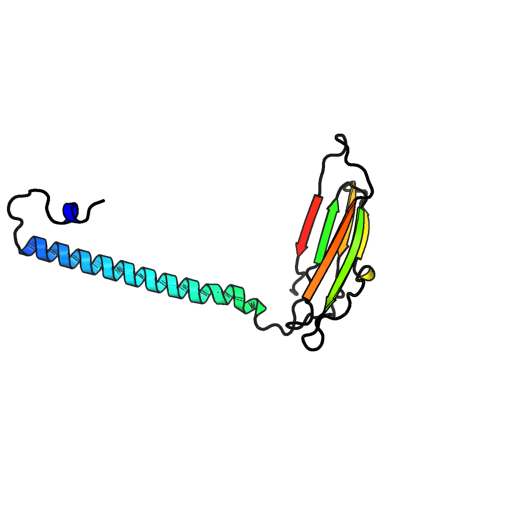 A O 1
ATOM 875 N N . TYR A 1 113 ? -2.353 4.305 -10.513 1.00 86.19 113 TYR A N 1
ATOM 876 C CA . TYR A 1 113 ? -3.647 3.686 -10.282 1.00 86.19 113 TYR A CA 1
ATOM 877 C C . TYR A 1 113 ? -4.497 4.675 -9.488 1.00 86.19 113 TYR A C 1
ATOM 879 O O . TYR A 1 113 ? -4.137 5.083 -8.377 1.00 86.19 113 TYR A O 1
ATOM 887 N N . GLN A 1 114 ? -5.587 5.109 -10.109 1.00 84.56 114 GLN A N 1
ATOM 888 C CA . GLN A 1 114 ? -6.523 6.089 -9.581 1.00 84.56 114 GLN A CA 1
ATOM 889 C C . GLN A 1 114 ? -7.939 5.529 -9.726 1.00 84.56 114 GLN A C 1
ATOM 891 O O . GLN A 1 114 ? -8.591 5.803 -10.735 1.00 84.56 114 GLN A O 1
ATOM 896 N N . PRO A 1 115 ? -8.414 4.768 -8.729 1.00 76.75 115 PRO A N 1
ATOM 897 C CA . PRO A 1 115 ? -9.746 4.189 -8.769 1.00 76.75 115 PRO A CA 1
ATOM 898 C C . PRO A 1 115 ? -10.809 5.285 -8.869 1.00 76.75 115 PRO A C 1
ATOM 900 O O . PRO A 1 115 ? -10.648 6.395 -8.337 1.00 76.75 115 PRO A O 1
ATOM 903 N N . ILE A 1 116 ? -11.918 4.987 -9.549 1.00 70.31 116 ILE A N 1
ATOM 904 C CA . ILE A 1 116 ? -13.013 5.944 -9.747 1.00 70.31 116 ILE A CA 1
ATOM 905 C C . ILE A 1 116 ? -13.488 6.493 -8.393 1.00 70.31 116 ILE A C 1
ATOM 907 O O . ILE A 1 116 ? -13.984 5.773 -7.527 1.00 70.31 116 ILE A O 1
ATOM 911 N N . LYS A 1 117 ? -13.414 7.822 -8.238 1.00 63.09 117 LYS A N 1
ATOM 912 C CA . LYS A 1 117 ? -13.681 8.561 -6.983 1.00 63.09 117 LYS A CA 1
ATOM 913 C C . LYS A 1 117 ? -15.083 8.364 -6.381 1.00 63.09 117 LYS A C 1
ATOM 915 O O . LYS A 1 117 ? -15.313 8.769 -5.238 1.00 63.09 117 LYS A O 1
ATOM 920 N N . ASN A 1 118 ? -16.006 7.783 -7.144 1.00 57.47 118 ASN A N 1
ATOM 921 C CA . ASN A 1 118 ? -17.399 7.564 -6.758 1.00 57.47 118 ASN A CA 1
ATOM 922 C C . ASN A 1 118 ? -17.679 6.140 -6.256 1.00 57.47 118 ASN A C 1
ATOM 924 O O . ASN A 1 118 ? -18.803 5.871 -5.836 1.00 57.47 118 ASN A O 1
ATOM 928 N N . VAL A 1 119 ? -16.691 5.241 -6.281 1.00 57.00 119 VAL A N 1
ATOM 929 C CA . VAL A 1 119 ? -16.834 3.891 -5.732 1.00 57.00 119 VAL A CA 1
ATOM 930 C C . VAL A 1 119 ? -16.344 3.910 -4.288 1.00 57.00 119 VAL A C 1
ATOM 932 O O . VAL A 1 119 ? -15.155 4.045 -4.007 1.00 57.00 119 VAL A O 1
ATOM 935 N N . PHE A 1 120 ? -17.288 3.831 -3.355 1.00 58.62 120 PHE A N 1
ATOM 936 C CA . PHE A 1 120 ? -16.989 3.637 -1.942 1.00 58.62 120 PHE A CA 1
ATOM 937 C C . PHE A 1 120 ? -17.007 2.143 -1.651 1.00 58.62 120 PHE A C 1
ATOM 939 O O . PHE A 1 120 ? -18.020 1.479 -1.883 1.00 58.62 120 PHE A O 1
ATOM 946 N N . PHE A 1 121 ? -15.902 1.609 -1.133 1.00 62.91 121 PHE A N 1
ATOM 947 C CA . PHE A 1 121 ? -15.851 0.204 -0.759 1.00 62.91 121 PHE A CA 1
ATOM 948 C C . PHE A 1 121 ? -16.487 0.038 0.606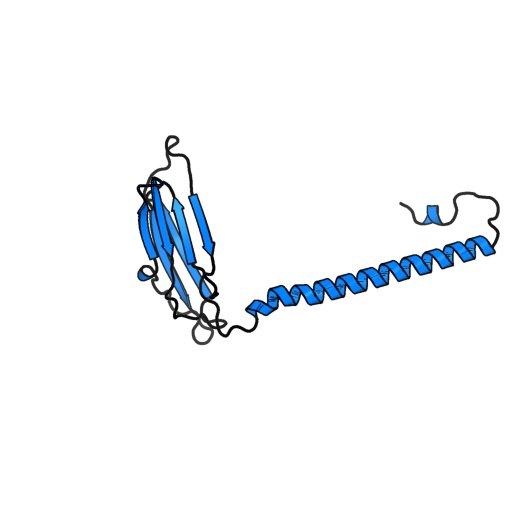 1.00 62.91 121 PHE A C 1
ATOM 950 O O . PHE A 1 121 ? -15.841 0.257 1.631 1.00 62.91 121 PHE A O 1
ATOM 957 N N . SER A 1 122 ? -17.762 -0.343 0.627 1.00 60.88 122 SER A N 1
ATOM 958 C CA . SER A 1 122 ? -18.434 -0.682 1.870 1.00 60.88 122 SER A CA 1
ATOM 959 C C . SER A 1 122 ? -17.778 -1.844 2.603 1.00 60.88 122 SER A C 1
ATOM 961 O O . SER A 1 122 ? -17.019 -2.628 2.023 1.00 60.88 122 SER A O 1
ATOM 963 N N . LYS A 1 123 ? -18.034 -1.947 3.909 1.00 60.53 123 LYS A N 1
ATOM 964 C CA . LYS A 1 123 ? -17.485 -3.020 4.744 1.00 60.53 123 LYS A CA 1
ATOM 965 C C . LYS A 1 123 ? -17.792 -4.381 4.104 1.00 60.53 123 LYS A C 1
ATOM 967 O O . LYS A 1 123 ? -18.956 -4.743 3.973 1.00 60.53 123 LYS A O 1
ATOM 972 N N . LYS A 1 124 ? -16.738 -5.133 3.756 1.00 63.97 124 LYS A N 1
ATOM 973 C CA . LYS A 1 124 ? -16.794 -6.408 3.009 1.00 63.97 124 LYS A CA 1
ATOM 974 C C . LYS A 1 124 ? -17.236 -6.309 1.536 1.00 63.97 124 LYS A C 1
ATOM 976 O O . LYS A 1 124 ? -17.760 -7.282 1.018 1.00 63.97 124 LYS A O 1
ATOM 981 N N . SER A 1 125 ? -17.059 -5.182 0.851 1.00 68.69 125 SER A N 1
ATOM 982 C CA . SER A 1 125 ? -17.337 -5.086 -0.596 1.00 68.69 125 SER A CA 1
ATOM 983 C C . SER A 1 125 ? -16.096 -5.287 -1.459 1.00 68.69 125 SER A C 1
ATOM 985 O O . SER A 1 125 ? -16.184 -5.930 -2.496 1.00 68.69 125 SER A O 1
ATOM 987 N N . LEU A 1 126 ? -14.932 -4.789 -1.035 1.00 72.88 126 LEU A N 1
ATOM 988 C CA . LEU A 1 126 ? -13.644 -5.028 -1.679 1.00 72.88 126 LEU A CA 1
ATOM 989 C C . LEU A 1 126 ? -12.837 -5.988 -0.824 1.00 72.88 126 LEU A C 1
ATOM 991 O O . LEU A 1 126 ? -12.590 -5.727 0.354 1.00 72.88 126 LEU A O 1
ATOM 995 N N . TYR A 1 127 ? -12.449 -7.104 -1.423 1.00 74.12 127 TYR A N 1
ATOM 996 C CA . TYR A 1 127 ? -11.634 -8.105 -0.760 1.00 74.12 127 TYR A CA 1
ATOM 997 C C . TYR A 1 127 ? -10.146 -7.795 -0.941 1.00 74.12 127 TYR A C 1
ATOM 999 O O . TYR A 1 127 ? -9.412 -7.732 0.043 1.00 74.12 127 TYR A O 1
ATOM 1007 N N . TYR A 1 128 ? -9.715 -7.531 -2.177 1.00 76.44 128 TYR A N 1
ATOM 1008 C CA . TYR A 1 128 ? -8.386 -6.999 -2.477 1.00 76.44 128 TYR A CA 1
ATOM 1009 C C . TYR A 1 128 ? -8.336 -6.337 -3.858 1.00 76.44 128 TYR A C 1
ATOM 1011 O O . TYR A 1 128 ? -9.139 -6.641 -4.741 1.00 76.44 128 TYR A O 1
ATOM 1019 N N . VAL A 1 129 ? -7.321 -5.493 -4.051 1.00 78.88 129 VAL A N 1
ATOM 1020 C CA . VAL A 1 129 ? -6.846 -5.043 -5.366 1.00 78.88 129 VAL A CA 1
ATOM 1021 C C . VAL A 1 129 ? -5.461 -5.633 -5.580 1.00 78.88 129 VAL A C 1
ATOM 1023 O O . VAL A 1 129 ? -4.608 -5.555 -4.695 1.00 78.88 129 VAL A O 1
ATOM 1026 N N . THR A 1 130 ? -5.230 -6.229 -6.742 1.00 83.88 130 THR A N 1
ATOM 1027 C CA . THR A 1 130 ? -3.919 -6.724 -7.156 1.00 83.88 130 THR A CA 1
ATOM 1028 C C . THR A 1 130 ? -3.405 -5.879 -8.310 1.00 83.88 130 THR A C 1
ATOM 1030 O O . THR A 1 130 ? -3.950 -5.921 -9.410 1.00 83.88 130 THR A O 1
ATOM 1033 N N . LEU A 1 131 ? -2.317 -5.151 -8.062 1.00 83.19 131 LEU A N 1
ATOM 1034 C CA . LEU A 1 131 ? -1.527 -4.491 -9.096 1.00 83.19 131 LEU A CA 1
ATOM 1035 C C . LEU A 1 131 ? -0.249 -5.292 -9.316 1.00 83.19 131 LEU A C 1
ATOM 1037 O O . LEU A 1 131 ? 0.564 -5.453 -8.405 1.00 83.19 131 LEU A O 1
ATOM 1041 N N . LYS A 1 132 ? -0.068 -5.795 -10.532 1.00 84.12 132 LYS A N 1
ATOM 1042 C CA . LYS A 1 132 ? 1.126 -6.533 -10.934 1.00 84.12 132 LYS A CA 1
ATOM 1043 C C . LYS A 1 132 ? 1.920 -5.688 -11.916 1.00 84.12 132 LYS A C 1
ATOM 1045 O O . LYS A 1 132 ? 1.512 -5.553 -13.066 1.00 84.12 132 LYS A O 1
ATOM 1050 N N . LEU A 1 133 ? 3.054 -5.154 -11.469 1.00 83.31 133 LEU A N 1
ATOM 1051 C CA . LEU A 1 133 ? 4.045 -4.586 -12.377 1.00 83.31 133 LEU A CA 1
ATOM 1052 C C . LEU A 1 133 ? 4.879 -5.703 -13.001 1.00 83.31 133 LEU A C 1
ATOM 1054 O O . LEU A 1 133 ? 5.400 -6.577 -12.306 1.00 83.31 133 LEU A O 1
ATOM 1058 N N . VAL A 1 134 ? 5.024 -5.644 -14.317 1.00 83.94 134 VAL A N 1
ATOM 1059 C CA . VAL A 1 134 ? 5.865 -6.539 -15.1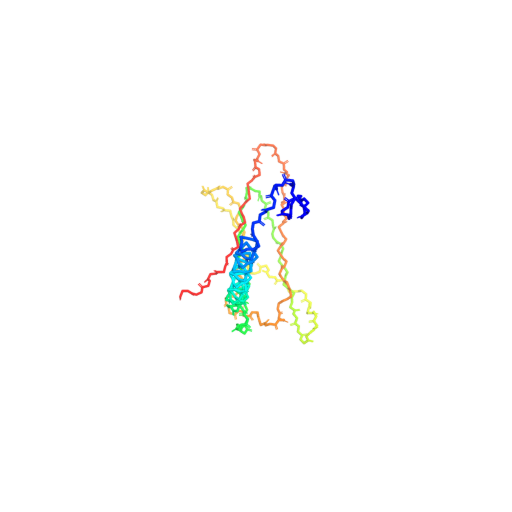05 1.00 83.94 134 VAL A CA 1
ATOM 1060 C C . VAL A 1 134 ? 6.868 -5.685 -15.859 1.00 83.94 134 VAL A C 1
ATOM 1062 O O . VAL A 1 134 ? 6.495 -4.885 -16.713 1.00 83.94 134 VAL A O 1
ATOM 1065 N N . ILE A 1 135 ? 8.143 -5.838 -15.517 1.00 84.62 135 ILE A N 1
ATOM 1066 C CA . ILE A 1 135 ? 9.240 -5.160 -16.204 1.00 84.62 135 ILE A CA 1
ATOM 1067 C C . ILE A 1 135 ? 9.523 -5.927 -17.496 1.00 84.62 135 ILE A C 1
ATOM 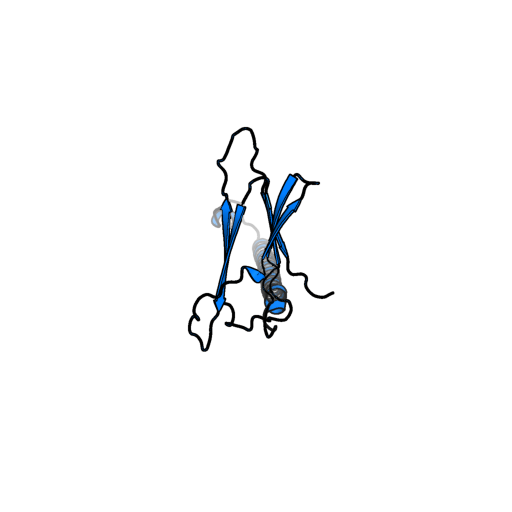1069 O O . ILE A 1 135 ? 9.764 -7.132 -17.463 1.00 84.62 135 ILE A O 1
ATOM 1073 N N . ASN A 1 136 ? 9.458 -5.224 -18.625 1.00 81.88 136 ASN A N 1
ATOM 1074 C CA . ASN A 1 136 ? 9.589 -5.802 -19.966 1.00 81.88 136 ASN A CA 1
ATOM 1075 C C . ASN A 1 136 ? 11.028 -5.718 -20.506 1.00 81.88 136 ASN A C 1
ATOM 1077 O O . ASN A 1 136 ? 11.266 -6.002 -21.677 1.00 81.88 136 ASN A O 1
ATOM 1081 N N . GLU A 1 137 ? 11.975 -5.296 -19.669 1.00 81.56 137 GLU A N 1
ATOM 1082 C CA . GLU A 1 137 ? 13.379 -5.070 -20.015 1.00 81.56 137 GLU A CA 1
ATOM 1083 C C . 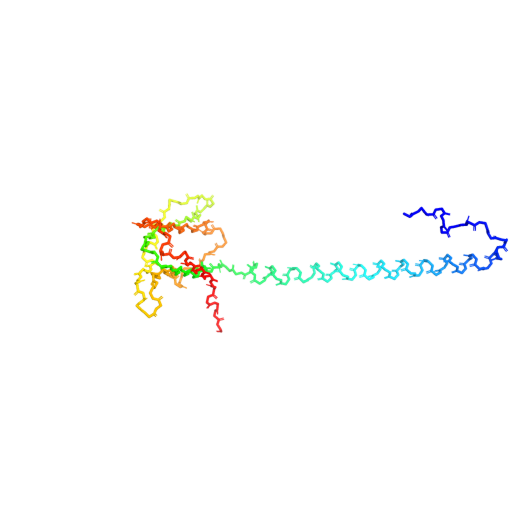GLU A 1 137 ? 14.299 -5.930 -19.142 1.00 81.56 137 GLU A C 1
ATOM 1085 O O . GLU A 1 137 ? 13.949 -6.301 -18.020 1.00 81.56 137 GLU A O 1
ATOM 1090 N N . GLU A 1 138 ? 15.500 -6.218 -19.642 1.00 82.00 138 GLU A N 1
ATOM 1091 C CA . GLU A 1 138 ? 16.537 -6.886 -18.857 1.00 82.00 138 GLU A CA 1
ATOM 1092 C C . GLU A 1 138 ? 17.214 -5.917 -17.879 1.00 82.00 138 GLU A C 1
ATOM 1094 O O . GLU A 1 138 ? 17.421 -4.736 -18.170 1.00 82.00 138 GLU A O 1
ATOM 1099 N N . PHE A 1 139 ? 17.602 -6.436 -16.714 1.00 80.81 139 PHE A N 1
ATOM 1100 C CA . PHE A 1 139 ? 18.378 -5.678 -15.738 1.00 80.81 139 PHE A CA 1
ATOM 1101 C C . PHE A 1 139 ? 19.838 -5.594 -16.172 1.00 80.81 139 PHE A C 1
ATOM 1103 O O . PHE A 1 139 ? 20.500 -6.617 -16.348 1.00 80.81 139 PHE A O 1
ATOM 1110 N N . THR A 1 140 ? 20.360 -4.375 -16.290 1.00 80.12 140 THR A N 1
ATOM 1111 C CA . THR A 1 140 ? 21.761 -4.124 -16.636 1.00 80.12 140 THR A CA 1
ATOM 1112 C C . THR A 1 140 ? 22.463 -3.356 -15.521 1.00 80.12 140 THR A C 1
ATOM 1114 O O . THR A 1 140 ? 21.855 -2.568 -14.802 1.00 80.12 140 THR A O 1
ATOM 1117 N N . LEU A 1 141 ? 23.774 -3.570 -15.373 1.00 77.25 141 LEU A N 1
ATOM 1118 C CA . LEU A 1 141 ? 24.595 -2.858 -14.380 1.00 77.25 141 LEU A CA 1
ATOM 1119 C C . LEU A 1 141 ? 24.734 -1.356 -14.686 1.00 77.25 141 LEU A C 1
ATOM 1121 O O . LEU A 1 141 ? 25.044 -0.572 -13.796 1.00 77.25 141 LEU A O 1
ATOM 1125 N N . GLU A 1 142 ? 24.505 -0.963 -15.939 1.00 78.50 142 GLU A N 1
ATOM 1126 C CA . GLU A 1 142 ? 24.600 0.422 -16.416 1.00 78.50 142 GLU A CA 1
ATOM 1127 C C . GLU A 1 142 ? 23.371 1.263 -16.042 1.00 78.50 142 GLU A C 1
ATOM 1129 O O . GLU A 1 142 ? 23.449 2.491 -16.004 1.00 78.50 142 GLU A O 1
ATOM 1134 N N . LYS A 1 143 ? 22.241 0.610 -15.741 1.00 74.38 143 LYS A N 1
ATOM 1135 C CA . LYS A 1 143 ? 20.973 1.250 -15.392 1.00 74.38 143 LYS A CA 1
ATOM 1136 C C . LYS A 1 143 ? 20.662 0.967 -13.917 1.00 74.38 143 LYS A C 1
ATOM 1138 O O . LYS A 1 143 ? 20.082 -0.073 -13.601 1.00 74.38 143 LYS A O 1
ATOM 1143 N N . PRO A 1 144 ? 21.067 1.847 -12.982 1.00 73.00 144 PRO A N 1
ATOM 1144 C CA . PRO A 1 144 ? 20.828 1.615 -11.564 1.00 73.00 144 PRO A CA 1
ATOM 1145 C C . PRO A 1 144 ? 19.328 1.468 -11.302 1.00 73.00 144 PRO A C 1
ATOM 1147 O O . PRO A 1 144 ? 18.507 2.158 -11.905 1.00 73.00 144 PRO A O 1
ATOM 1150 N N . TRP A 1 145 ? 18.968 0.535 -10.424 1.00 75.69 145 TRP A N 1
ATOM 1151 C CA . TRP A 1 145 ? 17.582 0.355 -10.015 1.00 75.69 145 TRP A CA 1
ATOM 1152 C C . TRP A 1 145 ? 17.132 1.571 -9.204 1.00 75.69 145 TRP A C 1
ATOM 1154 O O . TRP A 1 145 ? 17.638 1.804 -8.107 1.00 75.69 145 TRP A O 1
ATOM 1164 N N . ASP A 1 146 ? 16.163 2.308 -9.739 1.00 79.50 146 ASP A N 1
ATOM 1165 C CA . ASP A 1 146 ? 15.428 3.345 -9.024 1.00 79.50 146 ASP A CA 1
ATOM 1166 C C . ASP A 1 146 ? 13.931 3.081 -9.197 1.00 79.50 146 ASP A C 1
ATOM 1168 O O . ASP A 1 146 ? 13.435 2.918 -10.319 1.00 79.50 146 ASP A O 1
ATOM 1172 N N . MET A 1 147 ? 13.238 2.950 -8.068 1.00 81.50 147 MET A N 1
ATOM 1173 C CA . MET A 1 147 ? 11.805 2.710 -8.011 1.00 81.50 147 MET A CA 1
ATOM 1174 C C . MET A 1 147 ? 11.210 3.496 -6.851 1.00 81.50 147 MET A C 1
ATOM 1176 O O . MET A 1 147 ? 11.576 3.300 -5.692 1.00 81.50 147 MET A O 1
ATOM 1180 N N . THR A 1 148 ? 10.230 4.333 -7.166 1.00 82.69 148 THR A N 1
ATOM 1181 C CA . THR A 1 148 ? 9.448 5.082 -6.187 1.00 82.69 148 THR A CA 1
ATOM 1182 C C . THR A 1 148 ? 8.039 4.512 -6.125 1.00 82.69 148 THR A C 1
ATOM 1184 O O . THR A 1 148 ? 7.339 4.478 -7.134 1.00 82.69 148 THR A O 1
ATOM 1187 N N . LEU A 1 149 ? 7.617 4.088 -4.933 1.00 82.25 149 LEU A N 1
ATOM 1188 C CA . LEU A 1 149 ? 6.237 3.712 -4.634 1.00 82.25 149 LEU A CA 1
ATOM 1189 C C . LEU A 1 149 ? 5.622 4.780 -3.735 1.00 82.25 149 LEU A C 1
ATOM 1191 O O . LEU A 1 149 ? 6.121 5.028 -2.638 1.00 82.25 149 LEU A O 1
ATOM 1195 N N . MET A 1 150 ? 4.510 5.361 -4.166 1.00 81.44 150 MET A N 1
ATOM 1196 C CA . MET A 1 150 ? 3.736 6.296 -3.363 1.00 81.44 150 MET A CA 1
ATOM 1197 C C . MET A 1 150 ? 2.293 5.813 -3.256 1.00 81.44 150 MET A C 1
ATOM 1199 O O . MET A 1 150 ? 1.587 5.706 -4.255 1.00 81.44 150 MET A O 1
ATOM 1203 N N . ALA A 1 151 ? 1.856 5.551 -2.027 1.00 78.94 151 ALA A N 1
ATOM 1204 C CA . ALA A 1 151 ? 0.469 5.261 -1.699 1.00 78.94 151 ALA A CA 1
ATOM 1205 C C . ALA A 1 151 ? -0.090 6.418 -0.879 1.00 78.94 151 ALA A C 1
ATOM 1207 O O . ALA A 1 151 ? 0.506 6.796 0.130 1.00 78.94 151 ALA A O 1
ATOM 1208 N N . TYR A 1 152 ? -1.212 6.992 -1.301 1.00 73.38 152 TYR A N 1
ATOM 1209 C CA . TYR A 1 152 ? -1.872 8.039 -0.531 1.00 73.38 152 TYR A CA 1
ATOM 1210 C C . TYR A 1 152 ? -3.387 7.998 -0.703 1.00 73.38 152 TYR A C 1
ATOM 1212 O O . TYR A 1 152 ? -3.909 7.724 -1.786 1.00 73.38 152 TYR A O 1
ATOM 1220 N N . ASP A 1 153 ? -4.092 8.310 0.378 1.00 65.25 153 ASP A N 1
ATOM 1221 C CA . ASP A 1 153 ? -5.504 8.657 0.327 1.00 65.25 153 ASP A CA 1
ATOM 1222 C C . ASP A 1 153 ? -5.594 10.174 0.111 1.00 65.25 153 ASP A C 1
ATOM 1224 O O . ASP A 1 153 ? -5.095 10.932 0.946 1.00 65.25 153 ASP A O 1
ATOM 1228 N N . PRO A 1 154 ? -6.179 10.667 -0.994 1.00 59.06 154 PRO A N 1
ATOM 1229 C CA . PRO A 1 154 ? -6.400 12.096 -1.210 1.00 59.06 154 PRO A CA 1
ATOM 1230 C C . PRO A 1 154 ? -7.537 12.639 -0.323 1.00 59.06 154 PRO A C 1
ATOM 1232 O O . PRO A 1 154 ? -8.297 13.484 -0.798 1.00 59.06 154 PRO A O 1
ATOM 1235 N N . GLY A 1 155 ? -7.693 12.113 0.900 1.00 52.19 155 GLY A N 1
ATOM 1236 C CA . GLY A 1 155 ? -8.764 12.408 1.845 1.00 52.19 155 GLY A CA 1
ATOM 1237 C C . GLY A 1 155 ? -9.175 13.874 1.781 1.00 52.19 155 GLY A C 1
ATOM 1238 O O . GLY A 1 155 ? -8.332 14.769 1.827 1.00 52.19 155 GLY A O 1
ATOM 1239 N N . ILE A 1 156 ? -10.476 14.079 1.576 1.00 45.97 156 ILE A N 1
ATOM 1240 C CA . ILE A 1 156 ? -11.126 15.380 1.405 1.00 45.97 156 ILE A CA 1
ATOM 1241 C C . ILE A 1 156 ? -10.643 16.342 2.505 1.00 45.97 156 ILE A C 1
ATOM 1243 O O . ILE A 1 156 ? -10.788 16.031 3.686 1.00 45.97 156 ILE A O 1
ATOM 1247 N N . LEU A 1 157 ? -10.065 17.478 2.089 1.00 36.22 157 LEU A N 1
ATOM 1248 C CA . LEU A 1 157 ? -9.948 18.698 2.900 1.00 36.22 157 LEU A CA 1
ATOM 1249 C C . LEU A 1 157 ? -11.337 19.220 3.276 1.00 36.22 157 LEU A C 1
ATOM 1251 O O . LEU A 1 157 ? -12.195 19.271 2.362 1.00 36.22 157 LEU A O 1
#